Protein AF-A0A935HWV1-F1 (afdb_monomer_lite)

Sequence (78 aa):
MGGTLLKEDLIDGGNIPVYSATESDILFGYVNKANTILKSGDLVIPARGNSIGHVKMVTEISTCTQTTIYSKRDLQEF

Radius of gyration: 12.03 Å; chains: 1; bounding box: 25×27×38 Å

pLDDT: mean 91.86, std 8.17, range [54.47, 97.62]

Structure (mmCIF, N/CA/C/O backbone):
data_AF-A0A935HWV1-F1
#
_entry.id   AF-A0A935HWV1-F1
#
loop_
_atom_site.group_PDB
_atom_site.id
_atom_site.type_symbol
_atom_site.label_atom_id
_atom_site.label_alt_id
_atom_site.label_comp_id
_atom_site.label_asym_id
_atom_site.label_entity_id
_atom_site.label_seq_id
_atom_site.pdbx_PDB_ins_code
_atom_site.Cartn_x
_atom_site.Cartn_y
_atom_site.Cartn_z
_atom_site.occupancy
_atom_site.B_iso_or_equiv
_atom_site.auth_seq_id
_atom_site.auth_comp_id
_atom_site.auth_asym_id
_atom_site.auth_atom_id
_atom_site.pdbx_PDB_model_num
ATOM 1 N N . MET A 1 1 ? -2.769 -10.073 0.062 1.00 84.62 1 MET A N 1
ATOM 2 C CA . MET A 1 1 ? -1.857 -9.480 -0.944 1.00 84.62 1 MET A CA 1
ATOM 3 C C . MET A 1 1 ? -2.303 -8.046 -1.173 1.00 84.62 1 MET A C 1
ATOM 5 O O . MET A 1 1 ? -3.503 -7.810 -1.078 1.00 84.62 1 MET A O 1
ATOM 9 N N . GLY A 1 2 ? -1.379 -7.105 -1.375 1.00 91.19 2 GLY A N 1
ATOM 10 C CA . GLY A 1 2 ? -1.708 -5.683 -1.545 1.00 91.19 2 GLY A CA 1
ATOM 11 C C . GLY A 1 2 ? -2.506 -5.365 -2.820 1.00 91.19 2 GLY A C 1
ATOM 12 O O . GLY A 1 2 ? -2.804 -6.255 -3.617 1.00 91.19 2 GLY A O 1
ATOM 13 N N . GLY A 1 3 ? -2.864 -4.093 -3.006 1.00 92.75 3 GLY A N 1
ATOM 14 C CA . GLY A 1 3 ? -3.653 -3.621 -4.156 1.00 92.75 3 GLY A CA 1
ATOM 15 C C . GLY A 1 3 ? -2.795 -3.132 -5.326 1.00 92.75 3 GLY A C 1
ATOM 16 O O . GLY A 1 3 ? -1.632 -2.777 -5.148 1.00 92.75 3 GLY A O 1
ATOM 17 N N . THR A 1 4 ? -3.345 -3.086 -6.539 1.00 95.00 4 THR A N 1
ATOM 18 C CA . THR A 1 4 ? -2.655 -2.475 -7.686 1.00 95.00 4 THR A CA 1
ATOM 19 C C . THR A 1 4 ? -2.629 -0.954 -7.506 1.00 95.00 4 THR A C 1
ATOM 21 O O . THR A 1 4 ? -3.665 -0.310 -7.610 1.00 95.00 4 THR A O 1
ATOM 24 N N . LEU A 1 5 ? -1.453 -0.405 -7.191 1.00 94.50 5 LEU A N 1
ATOM 25 C CA . LEU A 1 5 ? -1.188 1.031 -7.072 1.00 94.50 5 LEU A CA 1
ATOM 26 C C . LEU A 1 5 ? -0.003 1.362 -7.980 1.00 94.50 5 LEU A C 1
ATOM 28 O O . LEU A 1 5 ? 1.099 0.837 -7.785 1.00 94.50 5 LEU A O 1
ATOM 32 N N . LEU A 1 6 ? -0.245 2.186 -8.989 1.00 92.94 6 LEU A N 1
ATOM 33 C CA . LEU A 1 6 ? 0.750 2.687 -9.927 1.00 92.94 6 LEU A CA 1
ATOM 34 C C . LEU A 1 6 ? 1.340 3.999 -9.409 1.00 92.94 6 LEU A C 1
ATOM 36 O O . LEU A 1 6 ? 0.793 4.629 -8.509 1.00 92.94 6 LEU A O 1
ATOM 40 N N . LYS A 1 7 ? 2.463 4.439 -9.989 1.00 91.12 7 LYS A N 1
ATOM 41 C CA . LYS A 1 7 ? 3.062 5.732 -9.616 1.00 91.12 7 LYS A CA 1
ATOM 42 C C . LYS A 1 7 ? 2.115 6.912 -9.843 1.00 91.12 7 LYS A C 1
ATOM 44 O O . LYS A 1 7 ? 2.194 7.885 -9.112 1.00 91.12 7 LYS A O 1
ATOM 49 N N . GLU A 1 8 ? 1.244 6.806 -10.838 1.00 93.31 8 GLU A N 1
ATOM 50 C CA . GLU A 1 8 ? 0.249 7.820 -11.204 1.00 93.31 8 GLU A CA 1
ATOM 51 C C . GLU A 1 8 ? -0.888 7.931 -10.178 1.00 93.31 8 GLU A C 1
ATOM 53 O O . GLU A 1 8 ? -1.519 8.978 -10.077 1.00 93.31 8 GLU A O 1
ATOM 58 N N . ASP A 1 9 ? -1.125 6.874 -9.391 1.00 92.31 9 ASP A N 1
ATOM 59 C CA . ASP A 1 9 ? -2.116 6.873 -8.310 1.00 92.31 9 ASP A CA 1
ATOM 60 C C . ASP A 1 9 ? -1.579 7.540 -7.032 1.00 92.31 9 ASP A C 1
ATOM 62 O O . ASP A 1 9 ? -2.337 7.803 -6.094 1.00 92.31 9 ASP A O 1
ATOM 66 N N . LEU A 1 10 ? -0.261 7.766 -6.963 1.00 95.50 10 LEU A N 1
ATOM 67 C CA . LEU A 1 10 ? 0.395 8.386 -5.820 1.00 95.50 10 LEU A CA 1
ATOM 68 C C . LEU A 1 10 ? 0.237 9.899 -5.884 1.00 95.50 10 LEU A C 1
ATOM 70 O O . LEU A 1 10 ? 0.314 10.512 -6.946 1.00 95.50 10 LEU A O 1
ATOM 74 N N . ILE A 1 11 ? 0.075 10.500 -4.716 1.00 95.94 11 ILE A N 1
ATOM 75 C CA . ILE A 1 11 ? -0.097 11.940 -4.578 1.00 95.94 11 ILE A CA 1
ATOM 76 C C . ILE A 1 11 ? 0.947 12.515 -3.631 1.00 95.94 11 ILE A C 1
ATOM 78 O O . ILE A 1 11 ? 1.294 11.918 -2.606 1.00 95.94 11 ILE A O 1
ATOM 82 N N . ASP A 1 12 ? 1.401 13.718 -3.955 1.00 91.38 12 ASP A N 1
ATOM 83 C CA . ASP A 1 12 ? 2.236 14.501 -3.057 1.00 91.38 12 ASP A CA 1
ATOM 84 C C . ASP A 1 12 ? 1.385 15.001 -1.881 1.00 9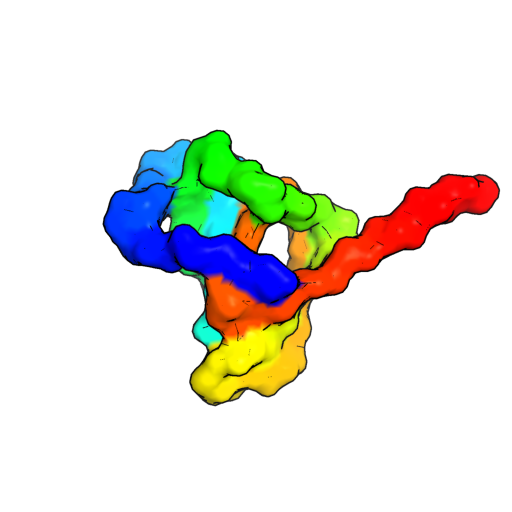1.38 12 ASP A C 1
ATOM 86 O O . ASP A 1 12 ? 0.301 15.555 -2.067 1.00 91.38 12 ASP A O 1
ATOM 90 N N . GLY A 1 13 ? 1.859 14.777 -0.652 1.00 89.19 13 GLY A N 1
ATOM 91 C CA . GLY A 1 13 ? 1.148 15.179 0.568 1.00 89.19 13 GLY A CA 1
ATOM 92 C C . GLY A 1 13 ? -0.067 14.316 0.933 1.00 89.19 13 GLY A C 1
ATOM 93 O O . GLY A 1 13 ? -0.923 14.768 1.689 1.00 89.19 13 GLY A O 1
ATOM 94 N N . GLY A 1 14 ? -0.174 13.094 0.400 1.00 92.81 14 GLY A N 1
ATOM 95 C CA . GLY A 1 14 ? -1.199 12.141 0.831 1.00 92.81 14 GLY A CA 1
ATOM 96 C C . GLY A 1 14 ? -1.020 11.684 2.284 1.00 92.81 14 GLY A C 1
ATOM 97 O O . GLY A 1 14 ? 0.0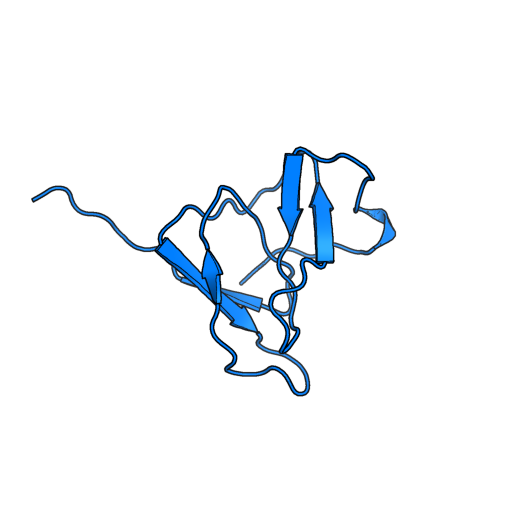79 11.709 2.831 1.00 92.81 14 GLY A O 1
ATOM 98 N N . ASN A 1 15 ? -2.109 11.213 2.895 1.00 95.69 15 ASN A N 1
ATOM 99 C CA . ASN A 1 15 ? -2.129 10.871 4.325 1.00 95.69 15 ASN A CA 1
ATOM 100 C C . ASN A 1 15 ? -1.880 9.385 4.629 1.00 95.69 15 ASN A C 1
ATOM 102 O O . ASN A 1 15 ? -1.701 9.029 5.790 1.00 95.69 15 ASN A O 1
ATOM 106 N N . ILE A 1 16 ? -1.931 8.503 3.625 1.00 97.06 16 ILE A N 1
ATOM 107 C CA . ILE A 1 16 ? -1.749 7.057 3.807 1.00 97.06 16 ILE A CA 1
ATOM 108 C C . ILE A 1 16 ? -0.475 6.622 3.075 1.00 97.06 16 ILE A C 1
ATOM 110 O O . ILE A 1 16 ? -0.490 6.555 1.841 1.00 97.06 16 ILE A O 1
ATOM 114 N N . PRO A 1 17 ? 0.615 6.307 3.792 1.00 96.88 17 PRO A N 1
ATOM 115 C CA . PRO A 1 17 ? 1.837 5.785 3.192 1.00 96.88 17 PRO A CA 1
ATOM 116 C C . PRO A 1 17 ? 1.624 4.418 2.529 1.00 96.88 17 PRO A C 1
ATOM 118 O O . PRO A 1 17 ? 0.853 3.574 2.998 1.00 96.88 17 PRO A O 1
ATOM 121 N N . VAL A 1 18 ? 2.334 4.191 1.423 1.00 97.00 18 VAL A N 1
ATOM 122 C CA . VAL A 1 18 ? 2.250 2.979 0.600 1.00 97.00 18 VAL A CA 1
ATOM 123 C C . VAL A 1 18 ? 3.565 2.208 0.667 1.00 97.00 18 VAL A C 1
ATOM 125 O O . VAL A 1 18 ? 4.597 2.680 0.194 1.00 97.00 18 VAL A O 1
ATOM 128 N N . TYR A 1 19 ? 3.532 0.979 1.174 1.00 96.06 19 TYR A N 1
ATOM 129 C CA . TYR A 1 19 ? 4.655 0.049 1.066 1.00 96.06 19 TYR A CA 1
ATOM 130 C C . TYR A 1 19 ? 4.679 -0.643 -0.301 1.00 96.06 19 TYR A C 1
ATOM 132 O O . TYR A 1 19 ? 3.640 -1.010 -0.849 1.00 96.06 19 TYR A O 1
ATOM 140 N N . SER A 1 20 ? 5.877 -0.891 -0.829 1.00 95.00 20 SER A N 1
ATOM 141 C CA . SER A 1 20 ? 6.087 -1.699 -2.034 1.00 95.00 20 SER A CA 1
ATOM 142 C C . SER A 1 20 ? 7.219 -2.706 -1.829 1.00 95.00 20 SER A C 1
ATOM 144 O O . SER A 1 20 ? 7.913 -2.693 -0.807 1.00 95.00 20 SER A O 1
ATOM 146 N N . ALA A 1 21 ? 7.388 -3.599 -2.802 1.00 92.94 21 ALA A N 1
ATOM 147 C CA . ALA A 1 21 ? 8.462 -4.578 -2.822 1.00 92.94 21 ALA A CA 1
ATOM 148 C C . ALA A 1 21 ? 9.820 -3.903 -3.062 1.00 92.94 21 ALA A C 1
ATOM 150 O O . ALA A 1 21 ? 10.253 -3.722 -4.199 1.00 92.94 21 ALA A O 1
ATOM 151 N N . THR A 1 22 ? 10.467 -3.511 -1.971 1.00 89.56 22 THR A N 1
ATOM 152 C CA . THR A 1 22 ? 11.835 -2.987 -1.923 1.00 89.56 22 THR A CA 1
ATOM 153 C C . THR A 1 22 ? 12.535 -3.545 -0.687 1.00 89.56 22 THR A C 1
ATOM 155 O O . THR A 1 22 ? 11.878 -3.840 0.312 1.00 89.56 22 THR A O 1
ATOM 158 N N . GLU A 1 23 ? 13.851 -3.720 -0.764 1.00 85.38 23 GLU A N 1
ATOM 159 C CA . GLU A 1 23 ? 14.704 -4.148 0.353 1.00 85.38 23 GLU A CA 1
ATOM 160 C C . GLU A 1 23 ? 14.929 -3.022 1.371 1.00 85.38 23 GLU A C 1
ATOM 162 O O . GLU A 1 23 ? 15.273 -3.275 2.513 1.00 85.38 23 GLU A O 1
ATOM 167 N N . SER A 1 24 ? 14.691 -1.769 0.982 1.00 82.69 24 SER A N 1
ATOM 168 C CA . SER A 1 24 ? 14.792 -0.617 1.876 1.00 82.69 24 SER A CA 1
ATOM 169 C C . SER A 1 24 ? 13.464 -0.315 2.569 1.00 82.69 24 SER A C 1
ATOM 171 O O . SER A 1 24 ? 12.391 -0.574 2.022 1.00 82.69 24 SER A O 1
ATOM 173 N N . ASP A 1 25 ? 13.496 0.337 3.729 1.00 79.38 25 ASP A N 1
ATOM 174 C CA . ASP A 1 25 ? 12.289 0.841 4.410 1.00 79.38 25 ASP A CA 1
ATOM 175 C C . ASP A 1 25 ? 11.737 2.138 3.790 1.00 79.38 25 ASP A C 1
ATOM 177 O O . ASP A 1 25 ? 11.038 2.920 4.427 1.00 79.38 25 ASP A O 1
ATOM 181 N N . ILE A 1 26 ? 12.034 2.364 2.508 1.00 87.19 26 ILE A N 1
ATOM 182 C CA . ILE A 1 26 ? 11.535 3.506 1.751 1.00 87.19 26 ILE A CA 1
ATOM 183 C C . ILE A 1 26 ? 10.100 3.217 1.305 1.00 87.19 26 ILE A C 1
ATOM 185 O O . ILE A 1 26 ? 9.793 2.167 0.728 1.00 87.19 26 ILE A O 1
ATOM 189 N N . LEU A 1 27 ? 9.224 4.183 1.557 1.00 92.81 27 LEU A N 1
ATOM 190 C CA . LEU A 1 27 ? 7.847 4.173 1.086 1.00 92.81 27 LEU A CA 1
ATOM 191 C C . LEU A 1 27 ? 7.787 4.404 -0.426 1.00 92.81 27 LEU A C 1
ATOM 193 O O . LEU A 1 27 ? 8.567 5.160 -0.998 1.00 92.81 27 LEU A O 1
ATOM 197 N N . PHE A 1 28 ? 6.822 3.768 -1.080 1.00 94.81 28 PHE A N 1
ATOM 198 C CA . PHE A 1 28 ? 6.573 3.953 -2.506 1.00 94.81 28 PHE A CA 1
ATOM 199 C C . PHE A 1 28 ? 5.974 5.330 -2.814 1.00 94.81 28 PHE A C 1
ATOM 201 O O . PHE A 1 28 ? 6.269 5.902 -3.858 1.00 94.81 28 PHE A O 1
ATOM 208 N N . GLY A 1 29 ? 5.160 5.847 -1.893 1.00 95.62 29 GLY A N 1
ATOM 209 C CA . GLY A 1 29 ? 4.505 7.150 -1.952 1.00 95.62 29 GLY A CA 1
ATOM 210 C C . GLY A 1 29 ? 3.313 7.183 -1.004 1.00 95.62 29 GLY A C 1
ATOM 211 O O . GLY A 1 29 ? 3.274 6.414 -0.041 1.00 95.62 29 GLY A O 1
ATOM 212 N N . TYR A 1 30 ? 2.336 8.040 -1.297 1.00 97.44 30 TYR A N 1
ATOM 213 C CA . TYR A 1 30 ? 1.159 8.246 -0.456 1.00 97.44 30 TYR A CA 1
ATOM 214 C C . TYR A 1 30 ? -0.131 8.250 -1.277 1.00 97.44 30 TYR A C 1
ATOM 216 O O . TYR A 1 30 ? -0.129 8.612 -2.452 1.00 97.44 30 TYR A O 1
ATOM 224 N N . VAL A 1 31 ? -1.241 7.879 -0.638 1.00 97.12 31 VAL A N 1
ATOM 225 C CA . VAL A 1 31 ? -2.606 7.969 -1.179 1.00 97.12 31 VAL A CA 1
ATOM 226 C C . VAL A 1 31 ? -3.552 8.585 -0.146 1.00 97.12 31 VAL A C 1
ATOM 228 O O . VAL A 1 31 ? -3.267 8.590 1.049 1.00 97.12 31 VAL A O 1
ATOM 231 N N . ASN A 1 32 ? -4.709 9.087 -0.583 1.00 96.00 32 ASN A N 1
ATOM 232 C CA . ASN A 1 32 ? -5.755 9.579 0.331 1.00 96.00 32 ASN A CA 1
ATOM 233 C C . ASN A 1 32 ? -6.763 8.500 0.735 1.00 96.00 32 ASN A C 1
ATOM 235 O O . ASN A 1 32 ? -7.482 8.652 1.721 1.00 96.00 32 ASN A O 1
ATOM 239 N N . LYS A 1 33 ? -6.848 7.417 -0.037 1.00 94.12 33 LYS A N 1
ATOM 240 C CA . LYS A 1 33 ? -7.786 6.325 0.197 1.00 94.12 33 LYS A CA 1
ATOM 241 C C . LYS A 1 33 ? -7.160 5.017 -0.252 1.00 94.12 33 LYS A C 1
ATOM 243 O O . LYS A 1 33 ? -6.550 4.955 -1.313 1.00 94.12 33 LYS A O 1
ATOM 248 N N . ALA A 1 34 ? -7.363 3.968 0.535 1.00 94.50 34 ALA A N 1
ATOM 249 C CA . ALA A 1 34 ? -6.967 2.617 0.177 1.00 94.50 34 ALA A CA 1
ATOM 250 C C . ALA A 1 34 ? -8.030 1.616 0.634 1.00 94.50 34 ALA A C 1
ATOM 252 O O . ALA A 1 34 ? -8.676 1.808 1.663 1.00 94.50 34 ALA A O 1
ATOM 253 N N . ASN A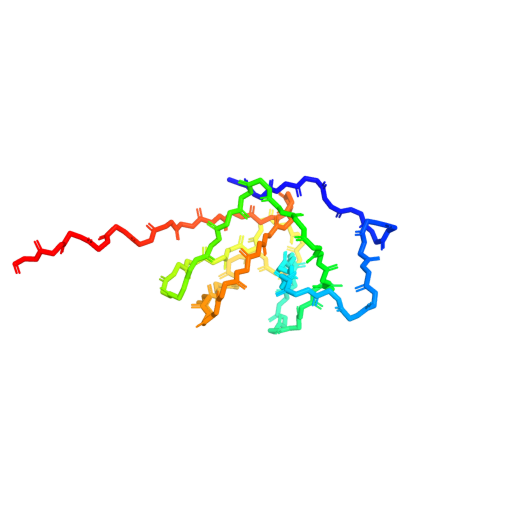 1 35 ? -8.199 0.538 -0.130 1.00 92.94 35 ASN A N 1
ATOM 254 C CA . ASN A 1 35 ? -9.121 -0.545 0.227 1.00 92.94 35 ASN A CA 1
ATOM 255 C C . ASN A 1 35 ? -8.522 -1.460 1.304 1.00 92.94 35 ASN A C 1
ATOM 257 O O . ASN A 1 35 ? -9.232 -1.967 2.169 1.00 92.94 35 ASN A O 1
ATOM 261 N N . THR A 1 36 ? -7.202 -1.643 1.269 1.00 94.94 36 THR A N 1
ATOM 262 C CA . THR A 1 36 ? -6.457 -2.407 2.269 1.00 94.94 36 THR A CA 1
ATOM 263 C C . THR A 1 36 ? -5.788 -1.440 3.225 1.00 94.94 36 THR A C 1
ATOM 265 O O . THR A 1 36 ? -4.860 -0.735 2.835 1.00 94.94 36 THR A O 1
ATOM 268 N N . ILE A 1 37 ? -6.231 -1.444 4.478 1.00 96.44 37 ILE A N 1
ATOM 269 C CA . ILE A 1 37 ? -5.606 -0.678 5.555 1.00 96.44 37 ILE A CA 1
ATOM 270 C C . ILE A 1 37 ? -4.856 -1.627 6.481 1.00 96.44 37 ILE A C 1
ATOM 272 O O . ILE A 1 37 ? -5.428 -2.619 6.955 1.00 96.44 37 ILE A O 1
ATOM 276 N N . LEU A 1 38 ? -3.590 -1.298 6.706 1.00 96.38 38 LEU A N 1
ATOM 277 C CA . LEU A 1 38 ? -2.693 -1.907 7.675 1.00 96.38 38 LEU A CA 1
ATOM 278 C C . LEU A 1 38 ? -2.541 -0.976 8.873 1.00 96.38 38 LEU A C 1
ATOM 280 O O . LEU A 1 38 ? -2.660 0.246 8.743 1.00 96.38 38 LEU A O 1
ATOM 284 N N . LYS A 1 39 ? -2.307 -1.568 10.038 1.00 96.31 39 LYS A N 1
ATOM 285 C CA . LYS A 1 39 ? -2.118 -0.863 11.304 1.00 96.31 39 LYS A CA 1
ATOM 286 C C . LYS A 1 39 ? -0.767 -1.211 11.910 1.00 96.31 39 LYS A C 1
ATOM 288 O O . LYS A 1 39 ? -0.123 -2.180 11.515 1.00 96.31 39 LYS A O 1
ATOM 293 N N . SER A 1 40 ? -0.377 -0.426 12.910 1.00 95.44 40 SER A N 1
ATOM 294 C CA . SER A 1 40 ? 0.829 -0.680 13.692 1.00 95.44 40 SER A CA 1
ATOM 295 C C . SER A 1 40 ? 0.870 -2.130 14.195 1.00 95.44 40 SER A C 1
ATOM 297 O O . SER A 1 40 ? -0.101 -2.616 14.778 1.00 95.44 40 SER A O 1
ATOM 299 N N . GLY A 1 41 ? 1.980 -2.824 13.943 1.00 94.75 41 GLY A N 1
ATOM 300 C CA . GLY A 1 41 ? 2.181 -4.235 14.278 1.00 94.75 41 GLY A CA 1
ATOM 301 C C . GLY A 1 41 ? 1.792 -5.238 13.185 1.00 94.75 41 GLY A C 1
ATOM 302 O O . GLY A 1 41 ? 2.146 -6.411 13.317 1.00 94.75 41 GLY A O 1
ATOM 303 N N . ASP A 1 42 ? 1.123 -4.811 12.110 1.00 96.12 42 ASP A N 1
ATOM 304 C CA . ASP A 1 42 ? 0.960 -5.636 10.909 1.00 96.12 42 ASP A CA 1
ATOM 305 C C . ASP A 1 42 ? 2.314 -5.823 10.202 1.00 96.12 42 ASP A C 1
ATOM 307 O O . ASP A 1 42 ? 3.250 -5.038 10.374 1.00 96.12 42 ASP A O 1
ATOM 311 N N . LEU A 1 43 ? 2.423 -6.863 9.375 1.00 95.81 43 LEU A N 1
ATOM 312 C CA . LEU A 1 43 ? 3.629 -7.147 8.596 1.00 95.81 43 LEU A CA 1
ATOM 313 C C . LEU A 1 43 ? 3.386 -6.925 7.107 1.00 95.81 43 LEU A C 1
ATOM 315 O O . LEU A 1 43 ? 2.333 -7.294 6.584 1.00 95.81 43 LEU A O 1
ATOM 319 N N . VAL A 1 44 ? 4.399 -6.405 6.416 1.00 96.44 44 VAL A N 1
ATOM 320 C CA . VAL A 1 44 ? 4.484 -6.340 4.954 1.00 96.44 44 VAL A CA 1
ATOM 321 C C . VAL A 1 44 ? 5.710 -7.121 4.500 1.00 96.44 44 VAL A C 1
ATOM 323 O O . VAL A 1 44 ? 6.822 -6.899 4.965 1.00 96.44 44 VAL A O 1
ATOM 326 N N . ILE A 1 45 ? 5.503 -8.040 3.568 1.00 95.62 45 ILE A N 1
ATOM 327 C CA . ILE A 1 45 ? 6.513 -8.954 3.050 1.00 95.62 45 ILE A CA 1
ATOM 328 C C . ILE A 1 45 ? 6.575 -8.740 1.536 1.00 95.62 45 ILE A C 1
ATOM 330 O O . ILE A 1 45 ? 5.604 -9.048 0.836 1.00 95.62 45 ILE A O 1
ATOM 334 N N . PRO A 1 46 ? 7.678 -8.209 0.991 1.00 95.50 46 PRO A N 1
ATOM 335 C CA . PRO A 1 46 ? 7.874 -8.170 -0.447 1.00 95.50 46 PRO A CA 1
ATOM 336 C C . PRO A 1 46 ? 7.795 -9.578 -1.044 1.00 95.50 46 PRO A C 1
ATOM 338 O O . PRO A 1 46 ? 8.383 -10.524 -0.519 1.00 95.50 46 PRO A O 1
ATOM 341 N N . ALA A 1 47 ? 7.075 -9.710 -2.155 1.00 94.56 47 ALA A N 1
ATOM 342 C CA . ALA A 1 47 ? 6.849 -10.979 -2.846 1.00 94.56 47 ALA A CA 1
ATOM 343 C C . ALA A 1 47 ? 7.353 -10.951 -4.301 1.00 94.56 47 ALA A C 1
ATOM 345 O O . ALA A 1 47 ? 6.986 -11.801 -5.111 1.00 94.56 47 ALA A O 1
ATOM 346 N N . ARG A 1 48 ? 8.185 -9.961 -4.656 1.00 93.00 48 ARG A N 1
ATOM 347 C CA . ARG A 1 48 ? 8.755 -9.804 -5.998 1.00 93.00 48 ARG A CA 1
ATOM 348 C C . ARG A 1 48 ? 10.167 -9.220 -5.954 1.00 93.00 48 ARG A C 1
ATOM 350 O O . ARG A 1 48 ? 10.447 -8.329 -5.160 1.00 93.00 48 ARG A O 1
ATOM 357 N N . GLY A 1 49 ? 11.007 -9.646 -6.896 1.00 90.88 49 GLY A N 1
ATOM 358 C CA . GLY A 1 49 ? 12.329 -9.062 -7.133 1.00 90.88 49 GLY A CA 1
ATOM 359 C C . GLY A 1 49 ? 13.378 -9.511 -6.116 1.00 90.88 49 GLY A C 1
ATOM 360 O O . GLY A 1 49 ? 13.235 -10.555 -5.489 1.00 90.88 49 GLY A O 1
ATOM 361 N N . ASN A 1 50 ? 14.429 -8.707 -5.955 1.00 90.50 50 ASN A N 1
ATOM 362 C CA . ASN A 1 50 ? 15.530 -8.951 -5.014 1.00 90.50 50 ASN A CA 1
ATOM 363 C C . ASN A 1 50 ? 15.142 -8.752 -3.539 1.00 90.50 50 ASN A C 1
ATOM 365 O O . ASN A 1 50 ? 15.914 -9.101 -2.658 1.00 90.50 50 ASN A O 1
ATOM 369 N N . SER A 1 51 ? 13.952 -8.211 -3.271 1.00 89.88 51 SER A N 1
ATOM 370 C CA . SER A 1 51 ? 13.488 -7.896 -1.918 1.00 89.88 51 SER A CA 1
ATOM 371 C C . SER A 1 51 ? 12.662 -9.004 -1.258 1.00 89.88 51 SER A C 1
ATOM 373 O O . SER A 1 51 ? 12.215 -8.823 -0.125 1.00 89.88 51 SER A O 1
ATOM 375 N N . ILE A 1 52 ? 12.430 -10.138 -1.941 1.00 93.00 52 ILE A N 1
ATOM 376 C CA . ILE A 1 52 ? 11.594 -11.239 -1.430 1.00 93.00 52 ILE A CA 1
ATOM 377 C C . ILE A 1 52 ? 12.062 -11.670 -0.037 1.00 93.00 52 ILE A C 1
ATOM 379 O O . ILE A 1 52 ? 13.219 -12.032 0.154 1.00 93.00 52 ILE A O 1
ATOM 383 N N . GLY A 1 53 ? 11.138 -11.656 0.925 1.00 86.12 53 GLY A N 1
ATOM 384 C CA . GLY A 1 53 ? 11.415 -12.054 2.308 1.00 86.12 53 GLY A CA 1
ATOM 385 C C . GLY A 1 53 ? 11.983 -10.949 3.207 1.00 86.12 53 GLY A C 1
ATOM 386 O O . GLY A 1 53 ? 12.146 -11.194 4.399 1.00 86.12 53 GLY A O 1
ATOM 387 N N . HIS A 1 54 ? 12.219 -9.733 2.699 1.00 93.50 54 HIS A N 1
ATOM 388 C CA . HIS A 1 54 ? 12.618 -8.586 3.522 1.00 93.50 54 HIS A CA 1
ATOM 389 C C . HIS A 1 54 ? 11.414 -8.007 4.287 1.00 93.50 54 HIS A C 1
ATOM 391 O O . HIS A 1 54 ? 10.775 -7.043 3.857 1.00 93.50 54 HIS A O 1
ATOM 397 N N . VAL A 1 55 ? 11.056 -8.661 5.394 1.00 93.62 55 VAL A N 1
ATOM 398 C CA . VAL A 1 55 ? 9.863 -8.353 6.196 1.00 93.62 55 VAL A CA 1
ATOM 399 C C . VAL A 1 55 ? 9.968 -6.974 6.842 1.00 93.62 55 VAL A C 1
ATOM 401 O O . VAL A 1 55 ? 10.981 -6.636 7.447 1.00 93.62 55 VAL A O 1
ATOM 404 N N . LYS A 1 56 ? 8.878 -6.210 6.770 1.00 94.25 56 LYS A N 1
ATOM 405 C CA . LYS A 1 56 ? 8.728 -4.895 7.394 1.00 94.25 56 LYS A CA 1
ATOM 406 C C . LYS A 1 56 ? 7.577 -4.922 8.377 1.00 94.25 56 LYS A C 1
ATOM 408 O O . LYS A 1 56 ? 6.518 -5.472 8.074 1.00 94.25 56 LYS A O 1
ATOM 413 N N . MET A 1 57 ? 7.779 -4.303 9.532 1.00 94.75 57 MET A N 1
ATOM 414 C CA . MET A 1 57 ? 6.709 -4.053 10.486 1.00 94.75 57 MET A CA 1
ATOM 415 C C . MET A 1 57 ? 6.095 -2.690 10.194 1.00 94.75 57 MET A C 1
ATOM 417 O O . MET A 1 57 ? 6.799 -1.691 10.076 1.00 94.75 57 MET A O 1
ATOM 421 N N . VAL A 1 58 ? 4.776 -2.660 10.077 1.00 95.25 58 VAL A N 1
ATOM 422 C CA . VAL A 1 58 ? 4.012 -1.428 9.931 1.00 95.25 58 VAL A CA 1
ATOM 423 C C . VAL A 1 58 ? 4.020 -0.701 11.274 1.00 95.25 58 VAL A C 1
ATOM 425 O O . VAL A 1 58 ? 3.741 -1.308 12.307 1.00 95.25 58 VAL A O 1
ATOM 428 N N . THR A 1 59 ? 4.342 0.590 11.273 1.00 93.88 59 THR A N 1
ATOM 429 C CA . THR A 1 59 ? 4.408 1.422 12.489 1.00 93.88 59 THR A CA 1
ATOM 430 C C . THR A 1 59 ? 3.229 2.384 12.612 1.00 93.88 59 THR A C 1
ATOM 432 O O . THR A 1 59 ? 2.846 2.735 13.728 1.00 93.88 59 THR A O 1
ATOM 435 N N . GLU A 1 60 ? 2.609 2.751 11.492 1.00 94.75 60 GLU A N 1
ATOM 436 C CA . GLU A 1 60 ? 1.494 3.696 11.393 1.00 94.75 60 GLU A CA 1
ATOM 437 C C . GLU A 1 60 ? 0.386 3.171 10.467 1.00 94.75 60 GLU A C 1
ATOM 439 O O . GLU A 1 60 ? 0.453 2.052 9.967 1.00 94.75 60 GLU A O 1
ATOM 444 N N . ILE A 1 61 ? -0.686 3.937 10.259 1.00 96.69 61 ILE A N 1
ATOM 445 C CA . ILE A 1 61 ? -1.728 3.537 9.304 1.00 96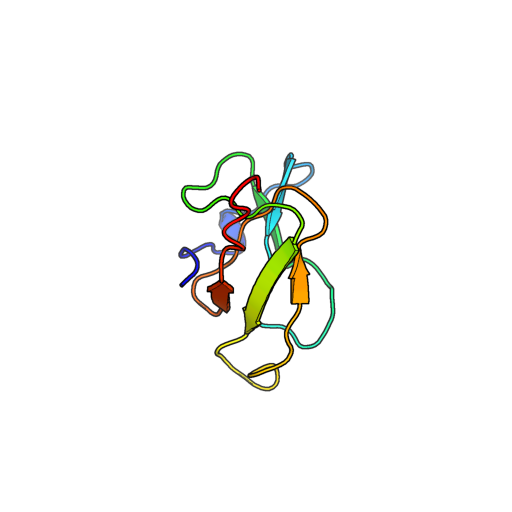.69 61 ILE A CA 1
ATOM 446 C C . ILE A 1 61 ? -1.128 3.566 7.901 1.00 96.69 61 ILE A C 1
ATOM 448 O O . ILE A 1 61 ? -0.574 4.575 7.484 1.00 96.69 61 ILE A O 1
ATOM 452 N N . SER A 1 62 ? -1.225 2.468 7.158 1.00 97.06 62 SER A N 1
ATOM 453 C CA . SER A 1 62 ? -0.574 2.359 5.848 1.00 97.06 62 SER A CA 1
ATOM 454 C C . SER A 1 62 ? -1.340 1.446 4.897 1.00 97.06 62 SER A C 1
ATOM 456 O O . SER A 1 62 ? -2.286 0.754 5.279 1.00 97.06 62 SER A O 1
ATOM 458 N N . THR A 1 63 ? -0.907 1.404 3.642 1.00 97.62 63 THR A N 1
ATOM 459 C CA . THR A 1 63 ? -1.335 0.403 2.661 1.00 97.62 63 THR A CA 1
ATOM 460 C C . THR A 1 63 ? -0.134 -0.205 1.939 1.00 97.62 63 THR A C 1
ATOM 462 O O . THR A 1 63 ? 1.014 0.137 2.220 1.00 97.62 63 THR A O 1
ATOM 465 N N . CYS A 1 64 ? -0.372 -1.150 1.032 1.00 97.06 64 CYS A N 1
ATOM 466 C CA . CYS A 1 64 ? 0.696 -1.831 0.312 1.00 97.06 64 CYS A CA 1
ATOM 467 C C . CYS A 1 64 ? 0.297 -2.219 -1.117 1.00 97.06 64 CYS A C 1
ATOM 469 O O . CYS A 1 64 ? -0.878 -2.465 -1.415 1.00 97.06 64 CYS A O 1
ATOM 471 N N . THR A 1 65 ? 1.289 -2.271 -2.007 1.00 96.81 65 THR A N 1
ATOM 472 C CA . THR A 1 65 ? 1.100 -2.617 -3.420 1.00 96.81 65 THR A CA 1
ATOM 473 C C . THR A 1 65 ? 0.943 -4.127 -3.635 1.00 96.81 65 THR A C 1
ATOM 475 O O . THR A 1 65 ? 1.324 -4.950 -2.800 1.00 96.81 65 THR A O 1
ATOM 478 N N . GLN A 1 66 ? 0.421 -4.520 -4.797 1.00 95.75 66 GLN A N 1
ATOM 479 C CA . GLN A 1 66 ? 0.194 -5.911 -5.203 1.00 95.75 66 GLN A CA 1
ATOM 480 C C . GLN A 1 66 ? 1.464 -6.771 -5.165 1.00 95.75 66 GLN A C 1
ATOM 4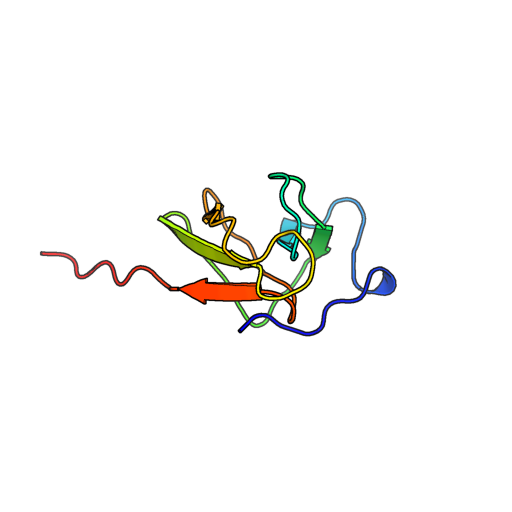82 O O . GLN A 1 66 ? 1.384 -7.981 -4.981 1.00 95.75 66 GLN A O 1
ATOM 487 N N . THR A 1 67 ? 2.648 -6.166 -5.285 1.00 95.00 67 THR A N 1
ATOM 488 C CA . THR A 1 67 ? 3.932 -6.877 -5.199 1.00 95.00 67 THR A CA 1
ATOM 489 C C . THR A 1 67 ? 4.314 -7.272 -3.767 1.00 95.00 67 THR A C 1
ATOM 491 O O . THR A 1 67 ? 5.414 -7.777 -3.542 1.00 95.00 67 THR A O 1
ATOM 494 N N . THR A 1 68 ? 3.413 -7.084 -2.799 1.00 95.94 68 THR A N 1
ATOM 495 C CA . THR A 1 68 ? 3.608 -7.420 -1.387 1.00 95.94 68 THR A CA 1
ATOM 496 C C . THR A 1 68 ? 2.507 -8.340 -0.847 1.00 95.94 68 THR A C 1
ATOM 498 O O .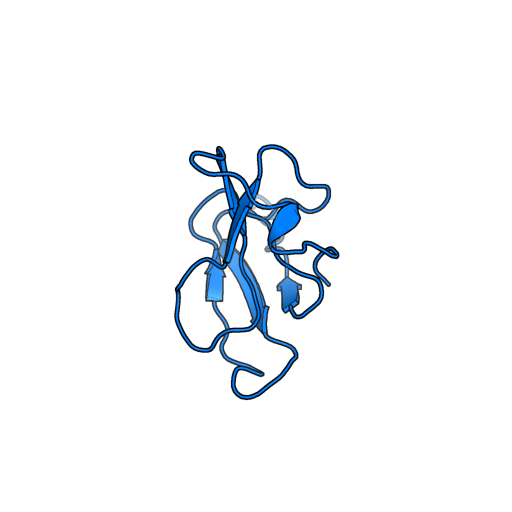 THR A 1 68 ? 1.337 -8.298 -1.249 1.00 95.94 68 THR A O 1
ATOM 501 N N . ILE A 1 69 ? 2.883 -9.175 0.116 1.00 96.62 69 ILE A N 1
ATOM 502 C CA . ILE A 1 69 ? 1.982 -9.930 0.986 1.00 96.62 69 ILE A CA 1
ATOM 503 C C . ILE A 1 69 ? 1.917 -9.184 2.319 1.00 96.62 69 ILE A C 1
ATOM 505 O O . ILE A 1 69 ? 2.936 -8.701 2.799 1.00 96.62 69 ILE A O 1
ATOM 509 N N . TYR A 1 70 ? 0.735 -9.093 2.925 1.00 96.00 70 TYR A N 1
ATOM 510 C CA . TYR A 1 70 ? 0.585 -8.540 4.267 1.00 96.00 70 TYR A CA 1
ATOM 511 C C . TYR A 1 70 ? 0.027 -9.597 5.215 1.00 96.00 70 TYR A C 1
ATOM 513 O O . TYR A 1 70 ? -0.745 -10.461 4.791 1.00 96.00 70 TYR A O 1
ATOM 521 N N . SER A 1 71 ? 0.387 -9.491 6.490 1.00 95.56 71 SER A N 1
ATOM 522 C CA . SER A 1 71 ? -0.201 -10.268 7.578 1.00 95.56 71 SER A CA 1
ATOM 523 C C . SER A 1 71 ? -0.742 -9.310 8.620 1.00 95.56 71 SER A C 1
ATOM 525 O O . SER A 1 71 ? 0.002 -8.464 9.117 1.00 95.56 71 SER A O 1
ATOM 527 N N . LYS A 1 72 ? -2.029 -9.441 8.944 1.00 94.94 72 LYS A N 1
ATOM 528 C CA . LYS A 1 72 ? -2.641 -8.637 9.997 1.00 94.94 72 LYS A CA 1
ATOM 529 C C . LYS A 1 72 ? -2.396 -9.284 11.344 1.00 94.94 72 LYS A C 1
ATOM 531 O O . LYS A 1 72 ? -2.577 -10.494 11.480 1.00 94.94 72 LYS A O 1
ATOM 536 N N . ARG A 1 73 ? -1.983 -8.488 12.322 1.00 90.44 73 ARG A N 1
ATOM 537 C CA . ARG A 1 73 ? -1.901 -8.959 13.696 1.00 90.44 73 ARG A CA 1
ATOM 538 C C . ARG A 1 73 ? -3.304 -8.942 14.283 1.00 90.44 73 ARG A C 1
ATOM 540 O O . ARG A 1 73 ? -3.898 -7.881 14.452 1.00 90.44 73 ARG A O 1
ATOM 547 N N . ASP A 1 74 ? -3.816 -10.123 14.600 1.00 80.88 74 ASP A N 1
ATOM 548 C CA . ASP A 1 74 ? -5.066 -10.245 15.337 1.00 80.88 74 ASP A CA 1
ATOM 549 C C . ASP A 1 74 ? -4.756 -9.990 16.818 1.00 80.88 74 ASP A C 1
ATOM 551 O O . ASP A 1 74 ? -4.202 -10.838 17.520 1.00 80.88 74 ASP A O 1
ATOM 555 N N . LEU A 1 75 ? -4.994 -8.761 17.273 1.00 68.81 75 LEU A N 1
ATOM 556 C CA . LEU A 1 75 ? -4.959 -8.440 18.695 1.00 68.81 75 LEU A CA 1
ATOM 557 C C . LEU A 1 75 ? -6.295 -8.890 19.281 1.00 68.81 75 LEU A C 1
ATOM 559 O O . LEU A 1 75 ? -7.253 -8.123 19.314 1.00 68.81 75 LEU A O 1
ATOM 563 N N . GLN A 1 76 ? -6.368 -10.149 19.708 1.00 61.19 76 GLN A N 1
ATOM 564 C CA . GLN A 1 76 ? -7.393 -10.534 20.669 1.00 61.19 76 GLN A CA 1
ATOM 565 C C . GLN A 1 76 ? -7.041 -9.843 21.987 1.00 61.19 76 GLN A C 1
ATOM 567 O O . GLN A 1 76 ? -5.939 -10.023 22.509 1.00 61.19 76 GLN A O 1
ATOM 572 N N . GLU A 1 77 ? -7.936 -8.983 22.469 1.00 59.44 77 GLU A N 1
ATOM 573 C CA . GLU A 1 77 ? -7.835 -8.450 23.824 1.00 59.44 77 GLU A CA 1
ATOM 574 C C . GLU A 1 77 ? -8.058 -9.625 24.785 1.00 59.44 77 GLU A C 1
ATOM 576 O O . GLU A 1 77 ? -9.101 -10.279 24.732 1.00 59.44 77 GLU A O 1
ATOM 581 N N . PHE A 1 78 ? -7.026 -9.947 25.566 1.00 54.47 78 PHE A N 1
ATOM 582 C CA . PHE A 1 78 ? -7.062 -10.964 26.618 1.00 54.47 78 PHE A CA 1
ATOM 583 C C . PHE A 1 78 ? -7.591 -10.368 27.921 1.00 54.47 78 PHE A C 1
ATOM 585 O O . PHE A 1 78 ? -7.221 -9.209 28.220 1.00 54.47 78 PHE A O 1
#

Secondary structure (DSSP, 8-state):
--B---GGG--TT-SEEEE-S-SSS---EEES--SS-B-TT-EEEE-SGGGTT--EE--SSBEEBTTEEEE-------

Foldseek 3Di:
DFAADDLVQADDPADAWEAEQDLDPDTPHHHNDGPDKAAFQKKKAFQDDPRGGSIDGDHHIHGYHPRIDIGHDPPDPD